Protein AF-A0A965IHP3-F1 (afdb_monomer_lite)

Radius of gyration: 15.25 Å; chains: 1; bounding box: 28×38×44 Å

Sequence (101 aa):
MKLLNCRVGDLAVTVKAELPENIGNVVRIIGSEGERSWYGFDKPTHVWEVVIVEGGPLVYESGNGQKSYTHRGCVPDVFLRRIARPRPETIEELEEDCCVL

Foldseek 3Di:
DDDDPDDQQDKDFDFPDPDPQCPPWDKDFPAWPQFDDDPPDPGTFTKTKIFTPDGAFDWDADPVRDIDGHRIDITGGPDTDGRHDDDPVVVVVVVVVVPDD

Structure (mmCIF, N/CA/C/O backbone):
data_AF-A0A965IHP3-F1
#
_entry.id   AF-A0A965IHP3-F1
#
loop_
_atom_site.group_PDB
_atom_site.id
_atom_site.type_symbol
_atom_site.label_atom_id
_atom_site.label_alt_id
_atom_site.label_comp_id
_atom_site.label_asym_id
_atom_site.label_entity_id
_atom_site.label_seq_id
_atom_site.pdbx_PDB_ins_code
_atom_site.Cartn_x
_atom_site.Cartn_y
_atom_site.Cartn_z
_atom_site.occupancy
_atom_site.B_iso_or_equiv
_atom_site.auth_seq_id
_atom_site.auth_comp_id
_atom_site.auth_asym_id
_atom_site.auth_atom_id
_atom_site.pdbx_PDB_model_num
ATOM 1 N N . MET A 1 1 ? -8.961 13.546 14.634 1.00 33.31 1 MET A N 1
ATOM 2 C CA . MET A 1 1 ? -8.230 12.274 14.450 1.00 33.31 1 MET A CA 1
ATOM 3 C C . MET A 1 1 ? -9.225 11.194 14.058 1.00 33.31 1 MET A C 1
ATOM 5 O O . MET A 1 1 ? -10.194 11.000 14.782 1.00 33.31 1 MET A O 1
ATOM 9 N N . LYS A 1 2 ? -9.052 10.555 12.896 1.00 41.16 2 LYS A N 1
ATOM 10 C CA . LYS A 1 2 ? -9.848 9.380 12.516 1.00 41.16 2 LYS A CA 1
ATOM 11 C C . LYS A 1 2 ? -9.191 8.139 13.115 1.00 41.16 2 LYS A C 1
ATOM 13 O O . LYS A 1 2 ? -7.991 7.949 12.949 1.00 41.16 2 LYS A O 1
ATOM 18 N N . LEU A 1 3 ? -9.973 7.334 13.827 1.00 47.19 3 LEU A N 1
ATOM 19 C CA . LEU A 1 3 ? -9.529 6.051 14.360 1.00 47.19 3 LEU A CA 1
ATOM 20 C C . LEU A 1 3 ? -9.284 5.094 13.190 1.00 47.19 3 LEU A C 1
ATOM 22 O O . LEU A 1 3 ? -10.212 4.778 12.449 1.00 47.19 3 LEU A O 1
ATOM 26 N N . LEU A 1 4 ? -8.040 4.641 13.026 1.00 56.47 4 LEU A N 1
ATOM 27 C CA . LEU A 1 4 ? -7.722 3.510 12.158 1.00 56.47 4 LEU A CA 1
ATOM 28 C C . LEU A 1 4 ? -8.573 2.322 12.636 1.00 56.47 4 LEU A C 1
ATOM 30 O O . LEU A 1 4 ? -8.544 1.991 13.821 1.00 56.47 4 LEU A O 1
ATOM 34 N N . ASN A 1 5 ? -9.351 1.701 11.743 1.00 57.34 5 ASN A N 1
ATOM 35 C CA . ASN A 1 5 ? -10.256 0.576 12.042 1.00 57.34 5 ASN A CA 1
ATOM 36 C C . ASN A 1 5 ? -9.505 -0.738 12.334 1.00 57.34 5 ASN A C 1
ATOM 38 O O . ASN A 1 5 ? -9.918 -1.817 11.916 1.00 57.34 5 ASN A O 1
ATOM 42 N N . CYS A 1 6 ? -8.385 -0.646 13.033 1.00 59.56 6 CYS A N 1
ATOM 43 C CA . CYS A 1 6 ? -7.498 -1.746 13.325 1.00 59.56 6 CYS A CA 1
ATOM 44 C C . CYS A 1 6 ? -7.679 -2.180 14.780 1.00 59.56 6 CYS A C 1
ATOM 46 O O . CYS A 1 6 ? -7.721 -1.354 15.694 1.00 59.56 6 CYS A O 1
ATOM 48 N N . ARG A 1 7 ? -7.767 -3.486 15.016 1.00 6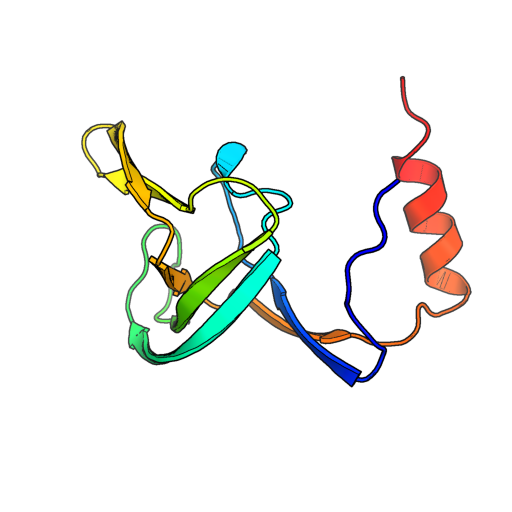2.16 7 ARG A N 1
ATOM 49 C CA . ARG A 1 7 ? -7.847 -4.083 16.349 1.00 62.16 7 ARG A CA 1
ATOM 50 C C . ARG A 1 7 ? -6.515 -4.718 16.720 1.00 62.16 7 ARG A C 1
ATOM 52 O O . ARG A 1 7 ? -5.738 -5.149 15.874 1.00 62.16 7 ARG A O 1
ATOM 59 N N . VAL A 1 8 ? -6.259 -4.808 18.021 1.00 61.16 8 VAL A N 1
ATOM 60 C CA . VAL A 1 8 ? -5.132 -5.591 18.542 1.00 61.16 8 VAL A CA 1
ATOM 61 C C . VAL A 1 8 ? -5.257 -7.027 18.036 1.00 61.16 8 VAL A C 1
ATOM 63 O O . VAL A 1 8 ? -6.277 -7.676 18.265 1.00 61.16 8 VAL A O 1
ATOM 66 N N . GLY A 1 9 ? -4.207 -7.517 17.379 1.00 57.97 9 GLY A N 1
ATOM 67 C CA . GLY A 1 9 ? -4.188 -8.830 16.734 1.00 57.97 9 GLY A CA 1
ATOM 68 C C . GLY A 1 9 ? -4.480 -8.817 15.232 1.00 57.97 9 GLY A C 1
ATOM 69 O O . GLY A 1 9 ? -4.173 -9.820 14.584 1.00 57.97 9 GLY A O 1
ATOM 70 N N . ASP A 1 10 ? -4.974 -7.707 14.672 1.00 61.56 10 ASP A N 1
ATOM 71 C CA . ASP A 1 10 ? -5.063 -7.536 13.222 1.00 61.56 10 ASP A CA 1
ATOM 72 C C . ASP A 1 10 ? -3.656 -7.459 12.612 1.00 61.56 10 ASP A C 1
ATOM 74 O O . ASP A 1 10 ? -2.673 -7.061 13.256 1.00 61.56 10 ASP A O 1
ATOM 78 N N . LEU A 1 11 ? -3.554 -7.894 11.359 1.00 61.12 11 LEU A N 1
ATOM 79 C CA . LEU A 1 11 ? -2.306 -7.916 10.615 1.00 61.12 11 LEU A CA 1
ATOM 80 C C . LEU A 1 11 ? -2.149 -6.587 9.871 1.00 61.12 11 LEU A C 1
ATOM 82 O O . LEU A 1 11 ? -2.946 -6.283 8.986 1.00 61.12 11 LEU A O 1
ATOM 86 N N . ALA A 1 12 ? -1.131 -5.805 10.229 1.00 63.75 12 ALA A N 1
ATOM 87 C CA . ALA A 1 12 ? -0.772 -4.596 9.502 1.00 63.75 12 ALA A CA 1
ATOM 88 C C . ALA A 1 12 ? 0.455 -4.867 8.633 1.00 63.75 12 ALA A C 1
ATOM 90 O O . ALA A 1 12 ? 1.450 -5.430 9.097 1.00 63.75 12 ALA A O 1
ATOM 91 N N . VAL A 1 13 ? 0.386 -4.433 7.378 1.00 60.44 13 VAL A N 1
ATOM 92 C CA . VAL A 1 13 ? 1.560 -4.336 6.510 1.00 60.44 13 VAL A CA 1
ATOM 93 C C . VAL A 1 13 ? 2.045 -2.900 6.596 1.00 60.44 13 VAL A C 1
ATOM 95 O O . VAL A 1 13 ? 1.309 -1.973 6.258 1.00 60.44 13 VAL A O 1
ATOM 98 N N . THR A 1 14 ? 3.275 -2.700 7.055 1.00 62.72 14 THR A N 1
ATOM 99 C CA . THR A 1 14 ? 3.953 -1.421 6.855 1.00 62.72 14 THR A CA 1
ATOM 100 C C . THR A 1 14 ? 4.591 -1.453 5.478 1.00 62.72 14 THR A C 1
ATOM 102 O O . THR A 1 14 ? 5.447 -2.295 5.216 1.00 62.72 14 THR A O 1
ATOM 105 N N . VAL A 1 15 ? 4.174 -0.543 4.603 1.00 62.03 15 VAL A N 1
ATOM 106 C CA . VAL A 1 15 ? 4.799 -0.344 3.294 1.00 62.03 15 VAL A CA 1
ATOM 107 C C . VAL A 1 15 ? 5.731 0.856 3.415 1.00 62.03 15 VAL A C 1
ATOM 109 O O . VAL A 1 15 ? 5.308 1.920 3.866 1.00 62.03 15 VAL A O 1
ATOM 112 N N . LYS A 1 16 ? 7.001 0.705 3.029 1.00 59.97 16 LYS A N 1
ATOM 113 C CA . LYS A 1 16 ? 7.920 1.840 2.889 1.00 59.97 16 LYS A CA 1
ATOM 114 C C . LYS A 1 16 ? 7.459 2.638 1.674 1.00 59.97 16 LYS A C 1
ATOM 116 O O . LYS A 1 16 ? 7.762 2.288 0.538 1.00 59.97 16 LYS A O 1
ATOM 121 N N . ALA A 1 17 ? 6.659 3.664 1.926 1.00 62.34 17 ALA A N 1
ATOM 122 C CA . ALA A 1 17 ? 6.207 4.599 0.916 1.00 62.34 17 ALA A CA 1
ATOM 123 C C . ALA A 1 17 ? 7.156 5.798 0.897 1.00 62.34 17 ALA A C 1
ATOM 125 O O . ALA A 1 17 ? 7.163 6.603 1.821 1.00 62.34 17 ALA A O 1
ATOM 126 N N . GLU A 1 18 ? 7.962 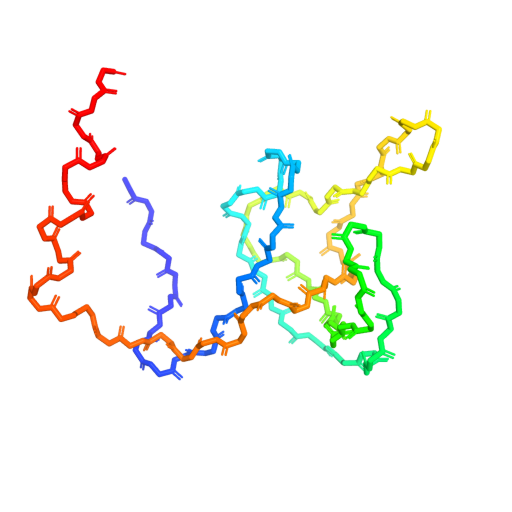5.910 -0.155 1.00 68.94 18 GLU A N 1
ATOM 127 C CA . GLU A 1 18 ? 8.763 7.119 -0.404 1.00 68.94 18 GLU A CA 1
ATOM 128 C C . GLU A 1 18 ? 7.903 8.237 -1.017 1.00 68.94 18 GLU A C 1
ATOM 130 O O . GLU A 1 18 ? 8.241 9.412 -0.919 1.00 68.94 18 GLU A O 1
ATOM 135 N N . LEU A 1 19 ? 6.754 7.868 -1.597 1.00 78.25 19 LEU A N 1
ATOM 136 C CA . LEU A 1 19 ? 5.764 8.790 -2.145 1.00 78.25 19 LEU A CA 1
ATOM 137 C C . LEU A 1 19 ? 4.763 9.214 -1.057 1.00 78.25 19 LEU A C 1
ATOM 139 O O . LEU A 1 19 ? 4.016 8.354 -0.568 1.00 78.25 19 LEU A O 1
ATOM 143 N N . PRO A 1 20 ? 4.699 10.513 -0.700 1.00 80.06 20 PRO A N 1
ATOM 144 C CA . PRO A 1 20 ? 3.794 11.025 0.328 1.00 80.06 20 PRO A CA 1
ATOM 145 C C . PRO A 1 20 ? 2.321 10.690 0.082 1.00 80.06 20 PRO A C 1
ATOM 147 O O . PRO A 1 20 ? 1.562 10.513 1.028 1.00 80.06 20 PRO A O 1
ATOM 150 N N . GLU A 1 21 ? 1.910 10.554 -1.180 1.00 82.69 21 GLU A N 1
ATOM 151 C CA . GLU A 1 21 ? 0.530 10.253 -1.571 1.00 82.69 21 GLU A CA 1
ATOM 152 C C . GLU A 1 21 ? 0.038 8.876 -1.103 1.00 82.69 21 GLU A C 1
ATOM 154 O O . GLU A 1 21 ? -1.166 8.645 -1.021 1.00 82.69 21 GLU A O 1
ATOM 159 N N . ASN A 1 22 ? 0.958 7.960 -0.791 1.00 82.44 22 ASN A N 1
ATOM 160 C CA . ASN A 1 22 ? 0.626 6.638 -0.268 1.00 82.44 22 ASN A CA 1
ATOM 161 C C . ASN A 1 22 ? 0.515 6.611 1.266 1.00 82.44 22 ASN A C 1
ATOM 163 O O . ASN A 1 22 ? 0.068 5.609 1.829 1.00 82.44 22 ASN A O 1
ATOM 167 N N . ILE A 1 23 ? 0.930 7.682 1.953 1.00 81.94 23 ILE A N 1
ATOM 168 C CA . ILE A 1 23 ? 0.918 7.756 3.415 1.00 81.94 23 ILE A CA 1
ATOM 169 C C . ILE A 1 23 ? -0.525 7.905 3.908 1.00 81.94 23 ILE A C 1
ATOM 171 O O . ILE A 1 23 ? -1.298 8.713 3.405 1.00 81.94 23 ILE A O 1
ATOM 175 N N . GLY A 1 24 ? -0.887 7.119 4.925 1.00 76.69 24 GLY A N 1
ATOM 176 C CA . GLY A 1 24 ? -2.217 7.159 5.540 1.00 76.69 24 GLY A CA 1
ATOM 177 C C . GLY A 1 24 ? -3.283 6.326 4.821 1.00 76.69 24 GLY A C 1
ATOM 178 O O . GLY A 1 24 ? -4.411 6.250 5.307 1.00 76.69 24 GLY A O 1
ATOM 179 N N . ASN A 1 25 ? -2.940 5.660 3.715 1.00 81.12 25 ASN A N 1
ATOM 180 C CA . ASN A 1 25 ? -3.845 4.727 3.052 1.00 81.12 25 ASN A CA 1
ATOM 181 C C . ASN A 1 25 ? -4.051 3.466 3.901 1.00 81.12 25 ASN A C 1
ATOM 183 O O . ASN A 1 25 ? -3.097 2.805 4.314 1.00 81.12 25 ASN A O 1
ATOM 187 N N . VAL A 1 26 ? -5.313 3.097 4.107 1.00 81.00 26 VAL A N 1
ATOM 188 C CA . VAL A 1 26 ? -5.704 1.818 4.703 1.00 81.00 26 VAL A CA 1
ATOM 189 C C . VAL A 1 26 ? -6.045 0.863 3.575 1.00 81.00 26 VAL A C 1
ATOM 191 O O . VAL A 1 26 ? -6.894 1.151 2.727 1.00 81.00 26 VAL A O 1
ATOM 194 N N . VAL A 1 27 ? -5.399 -0.298 3.575 1.00 82.94 27 VAL A N 1
ATOM 195 C CA . VAL A 1 27 ? -5.542 -1.293 2.513 1.00 82.94 27 VAL A CA 1
ATOM 196 C C . VAL A 1 27 ? -6.010 -2.632 3.061 1.00 82.94 27 VAL A C 1
ATOM 198 O O . VAL A 1 27 ? -5.743 -2.985 4.208 1.00 82.94 27 VAL A O 1
ATOM 201 N N . ARG A 1 28 ? -6.690 -3.404 2.215 1.00 84.62 28 ARG A N 1
ATOM 202 C CA . ARG A 1 28 ? -7.024 -4.805 2.470 1.00 84.62 28 ARG A CA 1
ATOM 203 C C . ARG A 1 28 ? -6.199 -5.689 1.551 1.00 84.62 28 ARG A C 1
ATOM 205 O O . ARG A 1 28 ? -6.231 -5.497 0.338 1.00 84.62 28 ARG A O 1
ATOM 212 N N . ILE A 1 29 ? -5.524 -6.679 2.129 1.00 86.50 29 ILE A N 1
ATOM 213 C CA . ILE A 1 29 ? -4.841 -7.733 1.376 1.00 86.50 29 ILE A CA 1
ATOM 214 C C . ILE A 1 29 ? -5.896 -8.618 0.712 1.00 86.50 29 ILE A C 1
ATOM 216 O O . ILE A 1 29 ? -6.807 -9.115 1.377 1.00 86.50 29 ILE A O 1
ATOM 220 N N . ILE A 1 30 ? -5.775 -8.791 -0.599 1.00 90.62 30 ILE A N 1
ATOM 221 C CA . ILE A 1 30 ? -6.666 -9.621 -1.420 1.00 90.62 30 ILE A CA 1
ATOM 222 C C . ILE A 1 30 ? -5.928 -10.771 -2.112 1.00 90.62 30 ILE A C 1
ATOM 224 O O . ILE A 1 30 ? -6.580 -11.679 -2.619 1.00 90.62 30 ILE A O 1
ATOM 228 N N . GLY A 1 31 ? -4.593 -10.765 -2.098 1.00 90.00 31 GLY A N 1
ATOM 229 C CA . GLY A 1 31 ? -3.775 -11.811 -2.701 1.00 90.00 31 GLY A CA 1
ATOM 230 C C . GLY A 1 31 ? -2.299 -11.707 -2.321 1.00 90.00 31 GLY A C 1
ATOM 231 O O . GLY A 1 31 ? -1.874 -10.757 -1.662 1.00 90.00 31 GLY A O 1
ATOM 232 N N . SER A 1 32 ? -1.523 -12.700 -2.749 1.00 91.12 32 SER A N 1
ATOM 233 C CA . SER A 1 32 ? -0.072 -12.779 -2.574 1.00 91.12 32 SER A CA 1
ATOM 234 C C . SER A 1 32 ? 0.569 -13.114 -3.917 1.00 91.12 32 SER A C 1
ATOM 236 O O . SER A 1 32 ? 0.165 -14.071 -4.574 1.00 91.12 32 SER A O 1
ATOM 238 N N . GLU A 1 33 ? 1.574 -12.332 -4.303 1.00 91.25 33 GLU A N 1
ATOM 239 C CA . GLU A 1 33 ? 2.369 -12.540 -5.517 1.00 91.25 33 GLU A CA 1
ATOM 240 C C . GLU A 1 33 ? 3.692 -13.279 -5.228 1.00 91.25 33 GLU A C 1
ATOM 242 O O . GLU A 1 33 ? 4.465 -13.544 -6.152 1.00 91.25 33 GLU A O 1
ATOM 247 N N . GLY A 1 34 ? 3.952 -13.617 -3.957 1.00 89.12 34 GLY A N 1
ATOM 248 C CA . GLY A 1 34 ? 5.185 -14.258 -3.503 1.00 89.12 34 GLY A CA 1
ATOM 249 C C . GLY A 1 34 ? 6.381 -13.305 -3.434 1.00 89.12 34 GLY A C 1
ATOM 250 O O . GLY A 1 34 ? 6.229 -12.085 -3.409 1.00 89.12 34 GLY A O 1
ATOM 251 N N . GLU A 1 35 ? 7.589 -13.866 -3.375 1.00 90.75 35 GLU A N 1
ATOM 252 C CA . GLU A 1 35 ? 8.823 -13.077 -3.403 1.00 90.75 35 GLU A CA 1
ATOM 253 C C . GLU A 1 35 ? 9.085 -12.521 -4.805 1.00 90.75 35 GLU A C 1
ATOM 255 O O . GLU A 1 35 ? 9.158 -13.266 -5.786 1.00 90.75 35 GLU A O 1
ATOM 260 N N . ARG A 1 36 ? 9.253 -11.200 -4.903 1.00 89.56 36 ARG A N 1
ATOM 261 C CA . ARG A 1 36 ? 9.580 -10.507 -6.152 1.00 89.56 36 ARG A CA 1
ATOM 262 C C . ARG A 1 36 ? 10.635 -9.437 -5.930 1.00 89.56 36 ARG A C 1
ATOM 264 O O . ARG A 1 36 ? 10.741 -8.848 -4.856 1.00 89.56 36 ARG A O 1
ATOM 271 N N . SER A 1 37 ? 11.398 -9.152 -6.979 1.00 87.75 37 SER A N 1
ATOM 272 C CA . SER A 1 37 ? 12.214 -7.942 -7.037 1.00 87.75 37 SER A CA 1
ATOM 273 C C . SER A 1 37 ? 11.302 -6.715 -7.040 1.00 87.75 37 SER A C 1
ATOM 275 O O . SER A 1 37 ? 10.380 -6.643 -7.857 1.00 87.75 37 SER A O 1
ATOM 277 N N . TRP A 1 38 ? 11.577 -5.749 -6.167 1.00 85.56 38 TRP A N 1
ATOM 278 C CA . TRP A 1 38 ? 10.828 -4.500 -6.081 1.00 85.56 38 TRP A CA 1
ATOM 279 C C . TRP A 1 38 ? 11.777 -3.305 -6.136 1.00 85.56 38 TRP A C 1
ATOM 281 O O . TRP A 1 38 ? 12.881 -3.353 -5.597 1.00 85.56 38 TRP A O 1
ATOM 291 N N . TYR A 1 39 ? 11.355 -2.228 -6.796 1.00 80.62 39 TYR A N 1
ATOM 292 C CA . TYR A 1 39 ? 12.171 -1.023 -6.912 1.00 80.62 39 TYR A CA 1
ATOM 293 C C . TYR A 1 39 ? 12.434 -0.400 -5.531 1.00 80.62 39 TYR A C 1
ATOM 295 O O . TYR A 1 39 ? 11.506 -0.229 -4.743 1.00 80.62 39 TYR A O 1
ATOM 303 N N . GLY A 1 40 ? 13.693 -0.073 -5.234 1.00 78.62 40 GLY A N 1
ATOM 304 C CA . GLY A 1 40 ? 14.105 0.457 -3.927 1.00 78.62 40 GLY A CA 1
ATOM 305 C C . GLY A 1 40 ? 14.383 -0.604 -2.851 1.00 78.62 40 GLY A C 1
ATOM 306 O O . GLY A 1 40 ? 14.627 -0.242 -1.701 1.00 78.62 40 GLY A O 1
ATOM 307 N N . PHE A 1 41 ? 14.365 -1.897 -3.203 1.00 80.31 41 PHE A N 1
ATOM 308 C CA . PHE A 1 41 ? 14.736 -3.001 -2.313 1.00 80.31 41 PHE A CA 1
ATOM 309 C C . PHE A 1 41 ? 15.927 -3.773 -2.884 1.00 80.31 41 PHE A C 1
ATOM 311 O O . PHE A 1 41 ? 15.895 -4.225 -4.027 1.00 80.31 41 PHE A O 1
ATOM 318 N N . ASP A 1 42 ? 16.956 -3.982 -2.061 1.00 84.81 42 ASP A N 1
ATOM 319 C CA . ASP A 1 42 ? 18.182 -4.686 -2.470 1.00 84.81 42 ASP A CA 1
ATOM 320 C C . ASP A 1 42 ? 17.998 -6.207 -2.610 1.00 84.81 42 ASP A C 1
ATOM 322 O O . ASP A 1 42 ? 18.835 -6.899 -3.192 1.00 84.81 42 ASP A O 1
ATOM 326 N N . LYS A 1 43 ? 16.921 -6.756 -2.039 1.00 87.31 43 LYS A N 1
ATOM 327 C CA . LYS A 1 43 ? 16.611 -8.190 -2.032 1.00 87.31 43 LYS A CA 1
ATOM 328 C C . LYS A 1 43 ? 15.166 -8.419 -2.474 1.00 87.31 43 LYS A C 1
ATOM 330 O O . LYS A 1 43 ? 14.335 -7.533 -2.260 1.00 87.31 43 LYS A O 1
ATOM 335 N N . PRO A 1 44 ? 14.847 -9.597 -3.045 1.00 87.38 44 PRO A N 1
ATOM 336 C CA . PRO A 1 44 ? 13.463 -9.998 -3.249 1.00 87.38 44 PRO A CA 1
ATOM 337 C C . PRO A 1 44 ? 12.681 -9.850 -1.946 1.00 87.38 44 PRO A C 1
ATOM 339 O O . PRO A 1 44 ? 13.141 -10.286 -0.890 1.00 87.38 44 PRO A O 1
ATOM 342 N N . THR A 1 45 ? 11.523 -9.206 -2.027 1.00 87.19 45 THR A N 1
ATOM 343 C CA . THR A 1 45 ? 10.614 -9.053 -0.895 1.00 87.19 45 THR A CA 1
ATOM 344 C C . THR A 1 45 ? 9.277 -9.672 -1.239 1.00 87.19 45 THR A C 1
ATOM 346 O O . THR A 1 45 ? 8.912 -9.793 -2.412 1.00 87.19 45 THR A O 1
ATOM 349 N N . HIS A 1 46 ? 8.545 -10.096 -0.220 1.00 86.69 46 HIS A N 1
ATOM 350 C CA . HIS A 1 46 ? 7.209 -10.618 -0.428 1.00 86.69 46 HIS A CA 1
ATOM 351 C C . HIS A 1 46 ? 6.294 -9.497 -0.929 1.00 86.69 46 HIS A C 1
ATOM 353 O O . HIS A 1 46 ? 6.301 -8.404 -0.373 1.00 86.69 46 HIS A O 1
ATOM 359 N N . VAL A 1 47 ? 5.508 -9.743 -1.973 1.00 89.75 47 VAL A N 1
ATOM 360 C CA . VAL A 1 47 ? 4.610 -8.744 -2.557 1.00 89.75 47 VAL A CA 1
ATOM 361 C C . VAL A 1 47 ? 3.162 -9.151 -2.328 1.00 89.75 47 VAL A C 1
ATOM 363 O O . VAL A 1 47 ? 2.733 -10.248 -2.689 1.00 89.75 47 VAL A O 1
ATOM 366 N N . TRP A 1 48 ? 2.402 -8.233 -1.741 1.00 89.44 48 TRP A N 1
ATOM 367 C CA . TRP A 1 48 ? 0.977 -8.389 -1.482 1.00 89.44 48 TRP A CA 1
ATOM 368 C C . TRP A 1 48 ? 0.168 -7.711 -2.576 1.00 89.44 48 TRP A C 1
ATOM 370 O O . TRP A 1 48 ? 0.486 -6.595 -2.986 1.00 89.44 48 TRP A O 1
ATOM 380 N N . GLU A 1 49 ? -0.917 -8.347 -3.004 1.00 91.81 49 GLU A N 1
ATOM 381 C CA . GLU A 1 49 ? -1.945 -7.662 -3.774 1.00 91.81 49 GLU A CA 1
ATOM 382 C C . GLU A 1 49 ? -2.959 -7.047 -2.808 1.00 91.81 49 GLU A C 1
ATOM 384 O O . GLU A 1 49 ? -3.514 -7.736 -1.943 1.00 91.81 49 GLU A O 1
ATOM 389 N N . VAL A 1 50 ? -3.206 -5.746 -2.950 1.00 90.19 50 VAL A N 1
ATOM 390 C CA . VAL A 1 50 ? -4.067 -4.986 -2.046 1.00 90.19 50 VAL A CA 1
ATOM 391 C C . VAL A 1 50 ? -5.096 -4.147 -2.794 1.00 90.19 50 VAL A C 1
ATOM 393 O O . VAL A 1 50 ? -4.934 -3.797 -3.964 1.00 90.19 50 VAL A O 1
ATOM 396 N N . VAL A 1 51 ? -6.160 -3.792 -2.079 1.00 92.12 51 VAL A N 1
ATOM 397 C CA . VAL A 1 51 ? -7.152 -2.797 -2.495 1.00 92.12 51 VAL A CA 1
ATOM 398 C C . VAL A 1 51 ? -7.281 -1.716 -1.424 1.00 92.12 51 VAL A C 1
ATOM 400 O O . VAL A 1 51 ? -7.281 -2.029 -0.230 1.00 92.12 51 VAL A O 1
ATOM 403 N N . ILE A 1 52 ? -7.395 -0.455 -1.841 1.00 88.31 52 ILE A N 1
ATOM 404 C CA . ILE A 1 52 ? -7.661 0.672 -0.942 1.00 88.31 52 ILE A CA 1
ATOM 405 C C . ILE A 1 52 ?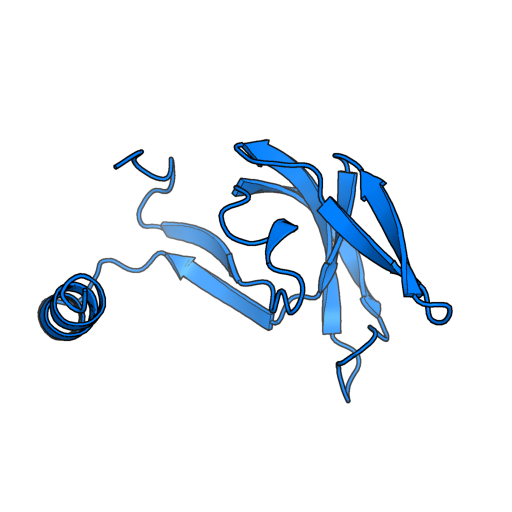 -9.038 0.490 -0.297 1.00 88.31 52 ILE A C 1
ATOM 407 O O . ILE A 1 52 ? -10.037 0.267 -0.982 1.00 88.31 52 ILE A O 1
ATOM 411 N N . VAL A 1 53 ? -9.081 0.602 1.027 1.00 87.31 53 VAL A N 1
ATOM 412 C CA . VAL A 1 53 ? -10.312 0.626 1.827 1.00 87.31 53 VAL A CA 1
ATOM 413 C C . VAL A 1 53 ? -10.621 2.053 2.272 1.00 87.31 53 VAL A C 1
ATOM 415 O O . VAL A 1 53 ? -11.777 2.464 2.257 1.00 87.31 53 VAL A O 1
ATOM 418 N N . GLU A 1 54 ? -9.590 2.816 2.634 1.00 83.38 54 GLU A N 1
ATOM 419 C CA . GLU A 1 54 ? -9.701 4.217 3.031 1.00 83.38 54 GLU A CA 1
ATOM 420 C C . GLU A 1 54 ? -8.435 4.982 2.618 1.00 83.38 54 GLU A C 1
ATOM 422 O O . GLU A 1 54 ? -7.339 4.426 2.660 1.00 83.38 54 GLU A O 1
ATOM 427 N N . GLY A 1 55 ? -8.585 6.249 2.224 1.00 84.25 55 GLY A N 1
ATOM 428 C CA . GLY A 1 55 ? -7.482 7.102 1.771 1.00 84.25 55 GLY A CA 1
ATOM 429 C C . GLY A 1 55 ? -7.539 7.426 0.276 1.00 84.25 55 GLY A C 1
ATOM 430 O O . GLY A 1 55 ? -8.605 7.389 -0.344 1.00 84.25 55 GLY A O 1
ATOM 431 N N . GLY A 1 56 ? -6.387 7.796 -0.279 1.00 86.75 56 GLY A N 1
ATOM 432 C CA . GLY A 1 56 ? -6.188 8.096 -1.694 1.00 86.75 56 GLY A CA 1
ATOM 433 C C . GLY A 1 56 ? -5.855 6.855 -2.536 1.00 86.75 56 GLY A C 1
ATOM 434 O O . GLY A 1 56 ? -5.713 5.751 -2.008 1.00 86.75 56 GLY A O 1
ATOM 435 N N . PRO A 1 57 ? -5.747 7.005 -3.868 1.00 89.56 57 PRO A N 1
ATOM 436 C CA . PRO A 1 57 ? -5.254 5.935 -4.732 1.00 89.56 57 PRO A CA 1
ATOM 437 C C . PRO A 1 57 ? -3.805 5.562 -4.383 1.00 89.56 57 PRO A C 1
ATOM 439 O O . PRO A 1 57 ? -3.025 6.408 -3.948 1.00 89.56 57 PRO A O 1
ATOM 442 N N . LEU A 1 58 ? -3.432 4.308 -4.641 1.00 89.31 58 LEU A N 1
ATOM 443 C CA . LEU A 1 58 ? -2.035 3.888 -4.685 1.00 89.31 58 LEU A CA 1
ATOM 444 C C . LEU A 1 58 ? -1.338 4.618 -5.825 1.00 89.31 58 LEU A C 1
ATOM 446 O O . LEU A 1 58 ? -1.833 4.624 -6.956 1.00 89.31 58 LEU A O 1
ATOM 450 N N . VAL A 1 59 ? -0.182 5.189 -5.520 1.00 90.56 59 VAL A N 1
ATOM 451 C CA . VAL A 1 59 ? 0.661 5.901 -6.470 1.00 90.56 59 VAL A CA 1
ATOM 452 C C . VAL A 1 59 ? 1.924 5.097 -6.721 1.00 90.56 59 VAL A C 1
ATOM 454 O O . VAL A 1 59 ? 2.632 4.731 -5.782 1.00 90.56 59 VAL A O 1
ATOM 457 N N . TYR A 1 60 ? 2.217 4.853 -7.993 1.00 88.62 60 TYR A N 1
ATOM 458 C CA . TYR A 1 60 ? 3.470 4.251 -8.438 1.00 88.62 60 TYR A CA 1
ATOM 459 C C . TYR A 1 60 ? 4.197 5.216 -9.353 1.00 88.62 60 TYR A C 1
ATOM 461 O O . TYR A 1 60 ? 3.585 5.781 -10.260 1.00 88.62 60 TYR A O 1
ATOM 469 N N . GLU A 1 61 ? 5.498 5.359 -9.152 1.00 86.31 61 GLU A N 1
ATOM 470 C CA . GLU A 1 61 ? 6.365 6.116 -10.042 1.00 86.31 61 GLU A CA 1
ATOM 471 C C . GLU A 1 61 ? 7.133 5.155 -10.953 1.00 86.31 61 GLU A C 1
ATOM 473 O O . GLU A 1 61 ? 7.740 4.184 -10.502 1.00 86.31 61 GLU A O 1
ATOM 478 N N . SER A 1 62 ? 7.057 5.403 -12.257 1.00 81.38 62 SER A N 1
ATOM 479 C CA . SER A 1 62 ? 7.841 4.687 -13.263 1.00 81.38 62 SER A CA 1
ATOM 480 C C . SER A 1 62 ? 9.239 5.298 -13.382 1.00 81.38 62 SER A C 1
ATOM 482 O O . SER A 1 62 ? 9.441 6.460 -13.047 1.00 81.38 62 SER A O 1
ATOM 484 N N . GLY A 1 63 ? 10.208 4.561 -13.937 1.00 76.69 63 GLY A N 1
ATOM 485 C CA . GLY A 1 63 ? 11.600 5.031 -14.068 1.00 76.69 63 GLY A CA 1
ATOM 486 C C . GLY A 1 63 ? 11.804 6.307 -14.907 1.00 76.69 63 GLY A C 1
ATOM 487 O O . GLY A 1 63 ? 12.895 6.864 -14.914 1.00 76.69 63 GLY A O 1
ATOM 488 N N . ASN A 1 64 ? 10.770 6.785 -15.605 1.00 84.00 64 ASN A N 1
ATOM 489 C CA . ASN A 1 64 ? 10.738 8.068 -16.315 1.00 84.00 64 ASN A CA 1
ATOM 490 C C . ASN A 1 64 ? 10.134 9.223 -15.479 1.00 84.00 64 ASN A C 1
ATOM 492 O O . ASN A 1 64 ? 9.897 10.296 -16.029 1.00 84.00 64 ASN A O 1
ATOM 496 N N . GLY A 1 65 ? 9.832 9.005 -14.193 1.00 83.12 65 GLY A N 1
ATOM 497 C CA . GLY A 1 65 ? 9.169 9.969 -13.303 1.00 83.12 65 GLY A CA 1
ATOM 498 C C . GLY A 1 65 ? 7.650 10.072 -13.494 1.00 83.12 65 GLY A C 1
ATOM 499 O O . GLY A 1 65 ? 6.997 10.916 -12.882 1.00 83.12 65 GLY A O 1
ATOM 500 N N . GLN A 1 66 ? 7.051 9.241 -14.354 1.00 88.56 66 GLN A N 1
ATOM 501 C CA . GLN A 1 66 ? 5.608 9.256 -14.565 1.00 88.56 66 GLN A CA 1
ATOM 502 C C . GLN A 1 66 ? 4.891 8.550 -13.414 1.00 88.56 66 GLN A C 1
ATOM 504 O O . GLN A 1 66 ? 5.151 7.379 -13.126 1.00 88.56 66 GLN A O 1
ATOM 509 N N . LYS A 1 67 ? 3.935 9.253 -12.803 1.00 90.00 67 LYS A N 1
ATOM 510 C CA . LYS A 1 67 ? 3.070 8.705 -11.757 1.00 90.00 67 LYS A CA 1
ATOM 511 C C . LYS A 1 67 ? 1.843 8.022 -12.355 1.00 90.00 67 LYS A C 1
ATOM 513 O O . LYS A 1 67 ? 1.206 8.540 -13.272 1.00 90.00 67 LYS A O 1
ATOM 518 N N . SER A 1 68 ? 1.502 6.865 -11.805 1.00 90.81 68 SER A N 1
ATOM 519 C CA . SER A 1 68 ? 0.266 6.136 -12.084 1.00 90.81 68 SER A CA 1
ATOM 520 C C . SER A 1 68 ? -0.530 5.956 -10.798 1.00 90.81 68 SER A C 1
ATOM 522 O O . SER A 1 68 ? 0.052 5.819 -9.724 1.00 90.81 68 SER A O 1
ATOM 524 N N . TYR A 1 69 ? -1.856 5.985 -10.920 1.00 93.56 69 TYR A N 1
ATOM 525 C CA . TYR A 1 69 ? -2.787 6.027 -9.797 1.00 93.56 69 TYR A CA 1
ATOM 526 C C . TYR A 1 69 ? -3.795 4.888 -9.932 1.00 93.56 69 TYR A C 1
ATOM 528 O O . TYR A 1 69 ? -4.421 4.739 -10.982 1.00 93.56 69 TYR A O 1
ATOM 536 N N . THR A 1 70 ? -3.972 4.084 -8.887 1.00 93.94 70 THR A N 1
ATOM 537 C CA . THR A 1 70 ? -4.920 2.961 -8.902 1.00 93.94 70 THR A CA 1
ATOM 538 C C . THR A 1 70 ? -5.440 2.635 -7.506 1.00 93.94 70 THR A C 1
ATOM 540 O O . THR A 1 70 ? -4.745 2.803 -6.514 1.00 93.94 70 THR A O 1
ATOM 543 N N . HIS A 1 71 ? -6.667 2.128 -7.402 1.00 92.44 71 HIS A N 1
ATOM 544 C CA . HIS A 1 71 ? -7.224 1.661 -6.125 1.00 92.44 71 HIS A CA 1
ATOM 545 C C . HIS A 1 71 ? -6.874 0.206 -5.798 1.00 92.44 71 HIS A C 1
ATOM 547 O O . HIS A 1 71 ? -7.145 -0.252 -4.689 1.00 92.44 71 HIS A O 1
ATOM 553 N N . ARG A 1 72 ? -6.278 -0.523 -6.745 1.00 94.56 72 ARG A N 1
ATOM 554 C CA . ARG A 1 72 ? -5.814 -1.903 -6.581 1.00 94.56 72 ARG A CA 1
ATOM 555 C C . ARG A 1 72 ? -4.414 -2.033 -7.153 1.00 94.56 72 ARG A C 1
ATOM 557 O O . ARG A 1 72 ? -4.164 -1.562 -8.263 1.00 94.56 72 ARG A O 1
ATOM 564 N N . GLY A 1 73 ? -3.534 -2.713 -6.437 1.00 92.81 73 GLY A N 1
ATOM 565 C CA . GLY A 1 73 ? -2.189 -2.948 -6.928 1.00 92.81 73 GLY A CA 1
ATOM 566 C C . GLY A 1 73 ? -1.332 -3.746 -5.966 1.00 92.81 73 GLY A C 1
ATOM 567 O O . GLY A 1 73 ? -1.784 -4.201 -4.917 1.00 92.81 73 GLY A O 1
ATOM 568 N N . CYS A 1 74 ? -0.084 -3.934 -6.369 1.00 91.44 74 CYS A N 1
ATOM 569 C CA . CYS A 1 74 ? 0.911 -4.654 -5.594 1.00 91.44 74 CYS A CA 1
ATOM 570 C C . CYS A 1 74 ? 1.624 -3.715 -4.616 1.00 91.44 74 CYS A C 1
ATOM 572 O O . CYS A 1 74 ? 1.901 -2.565 -4.960 1.00 91.44 74 CYS A O 1
ATOM 574 N N . VAL A 1 75 ? 1.958 -4.201 -3.424 1.00 88.56 75 VAL A N 1
ATOM 575 C CA . VAL A 1 75 ? 2.790 -3.481 -2.452 1.00 88.56 75 VAL A CA 1
ATOM 576 C C . VAL A 1 75 ? 3.854 -4.416 -1.873 1.00 88.56 75 VAL A C 1
ATOM 578 O O . VAL A 1 75 ? 3.540 -5.569 -1.561 1.00 88.56 75 VAL A O 1
ATOM 581 N N . PRO A 1 76 ? 5.109 -3.954 -1.735 1.00 87.38 76 PRO A N 1
ATOM 582 C CA . PRO A 1 76 ? 6.156 -4.744 -1.115 1.00 87.38 76 PRO A CA 1
ATOM 583 C C . PRO A 1 76 ? 5.908 -4.821 0.389 1.00 87.38 76 PRO A C 1
ATOM 585 O O . PRO A 1 76 ? 5.576 -3.822 1.034 1.00 87.38 76 PRO A O 1
ATOM 588 N N . ASP A 1 77 ? 6.104 -6.003 0.953 1.00 82.56 77 ASP A N 1
ATOM 589 C CA . ASP A 1 77 ? 6.212 -6.163 2.388 1.00 82.56 77 ASP A CA 1
ATOM 590 C C . ASP A 1 77 ? 7.514 -5.517 2.862 1.00 82.56 77 ASP A C 1
ATOM 592 O O . ASP A 1 77 ? 8.581 -5.705 2.269 1.00 82.56 77 ASP A O 1
ATOM 596 N N . VAL A 1 78 ? 7.422 -4.731 3.927 1.00 68.44 78 VAL A N 1
ATOM 597 C CA . VAL A 1 78 ? 8.597 -4.172 4.608 1.00 68.44 78 VAL A CA 1
ATOM 598 C C . VAL A 1 78 ? 8.635 -4.699 6.020 1.00 68.44 78 VAL A C 1
ATOM 600 O O . VAL A 1 78 ? 9.658 -5.216 6.456 1.00 68.44 78 VAL A O 1
ATOM 603 N N . PHE A 1 79 ? 7.496 -4.638 6.708 1.00 62.59 79 PHE A N 1
ATOM 604 C CA . PHE A 1 79 ? 7.287 -5.399 7.923 1.00 62.59 79 PHE A CA 1
ATOM 605 C C . PHE A 1 79 ? 5.824 -5.810 8.050 1.00 62.59 79 PHE A C 1
ATOM 607 O O . PHE A 1 79 ? 4.955 -4.981 8.336 1.00 62.59 79 PHE A O 1
ATOM 614 N N . LEU A 1 80 ? 5.575 -7.111 7.958 1.00 57.78 80 LEU A N 1
ATOM 615 C CA . LEU A 1 80 ? 4.361 -7.718 8.466 1.00 57.78 80 LEU A CA 1
ATOM 616 C C . LEU A 1 80 ? 4.459 -7.823 9.984 1.00 57.78 80 LEU A C 1
ATOM 618 O O . LEU A 1 80 ? 5.168 -8.672 10.529 1.00 57.78 80 LEU A O 1
ATOM 622 N N . ARG A 1 81 ? 3.752 -6.941 10.690 1.00 57.44 81 ARG A N 1
ATOM 623 C CA . ARG A 1 81 ? 3.688 -6.978 12.152 1.00 57.44 81 ARG A CA 1
ATOM 624 C C . ARG A 1 81 ? 2.240 -7.127 12.572 1.00 57.44 81 ARG A C 1
ATOM 626 O O . ARG A 1 81 ? 1.346 -6.442 12.078 1.00 57.44 81 ARG A O 1
ATOM 633 N N . ARG A 1 82 ? 2.001 -8.013 13.536 1.00 55.72 82 ARG A N 1
ATOM 634 C CA . ARG A 1 82 ? 0.744 -7.963 14.282 1.00 55.72 82 ARG A CA 1
ATOM 635 C C . ARG A 1 82 ? 0.663 -6.621 14.990 1.00 55.72 82 ARG A C 1
ATOM 637 O O . ARG A 1 82 ? 1.645 -6.191 15.598 1.00 55.72 82 ARG A O 1
ATOM 644 N N . ILE A 1 83 ? -0.513 -6.007 14.964 1.00 62.09 83 ILE A N 1
ATOM 645 C CA . ILE A 1 83 ? -0.786 -4.831 15.782 1.00 62.09 83 ILE A CA 1
ATOM 646 C C . ILE A 1 83 ?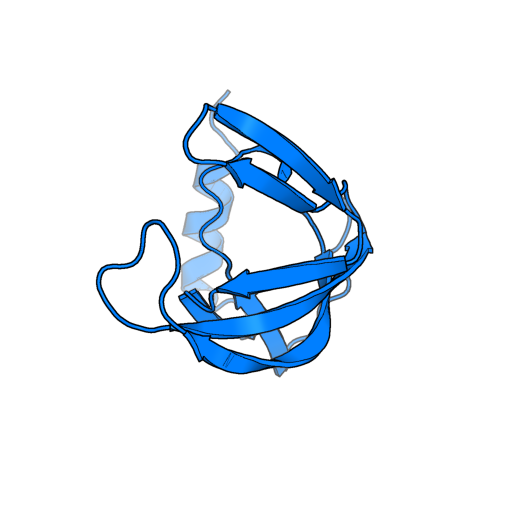 -0.776 -5.284 17.240 1.00 62.09 83 ILE A C 1
ATOM 648 O O . ILE A 1 83 ? -1.705 -5.940 17.722 1.00 62.09 83 ILE A O 1
ATOM 652 N N . ALA A 1 84 ? 0.328 -4.995 17.921 1.00 56.28 84 ALA A N 1
ATOM 653 C CA . ALA A 1 84 ? 0.463 -5.209 19.350 1.00 56.28 84 ALA A CA 1
ATOM 654 C C . ALA A 1 84 ? -0.268 -4.094 20.106 1.00 56.28 84 ALA A C 1
ATOM 656 O O . ALA A 1 84 ? -0.421 -2.983 19.595 1.00 56.28 84 ALA A O 1
ATOM 657 N N . ARG A 1 85 ? -0.699 -4.369 21.345 1.00 54.38 85 ARG A N 1
ATOM 658 C CA . ARG A 1 85 ? -1.040 -3.265 22.252 1.00 54.38 85 ARG A CA 1
ATOM 659 C C . ARG A 1 85 ? 0.194 -2.369 22.391 1.00 54.38 85 ARG A C 1
ATOM 661 O O . ARG A 1 85 ? 1.282 -2.927 22.574 1.00 54.38 85 ARG A O 1
ATOM 668 N N . PRO A 1 86 ? 0.037 -1.036 22.347 1.00 56.50 86 PRO A N 1
ATOM 669 C CA . PRO A 1 86 ? 1.098 -0.136 22.771 1.00 56.50 86 PRO A CA 1
ATOM 670 C C . PRO A 1 86 ? 1.562 -0.575 24.161 1.00 56.50 86 PRO A C 1
ATOM 672 O O . PRO A 1 86 ? 0.729 -0.803 25.046 1.00 56.50 86 PRO A O 1
ATOM 67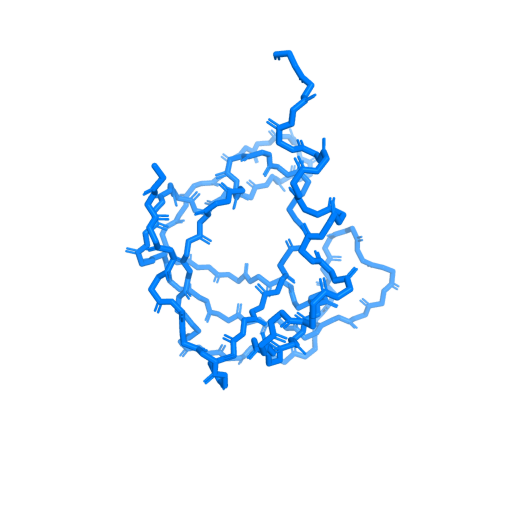5 N N . ARG A 1 87 ? 2.870 -0.766 24.348 1.00 54.75 87 ARG A N 1
ATOM 676 C CA . ARG A 1 87 ? 3.411 -0.857 25.706 1.00 54.75 87 ARG A CA 1
ATOM 677 C C . ARG A 1 87 ? 3.364 0.560 26.287 1.00 54.75 87 ARG A C 1
ATOM 679 O O . ARG A 1 87 ? 3.520 1.501 25.510 1.00 54.75 87 ARG A O 1
ATOM 686 N N . PRO A 1 88 ? 3.155 0.737 27.602 1.00 55.16 88 PRO A N 1
ATOM 687 C CA . PRO A 1 88 ? 3.130 2.069 28.220 1.00 55.16 88 PRO A CA 1
ATOM 688 C C . PRO A 1 88 ? 4.356 2.915 27.840 1.00 55.16 88 PRO A C 1
ATOM 690 O O . PRO A 1 88 ? 4.238 4.099 27.571 1.00 55.16 88 PRO A O 1
ATOM 693 N N . GLU A 1 89 ? 5.495 2.243 27.690 1.00 54.72 89 GLU A N 1
ATOM 694 C CA . GLU A 1 89 ? 6.814 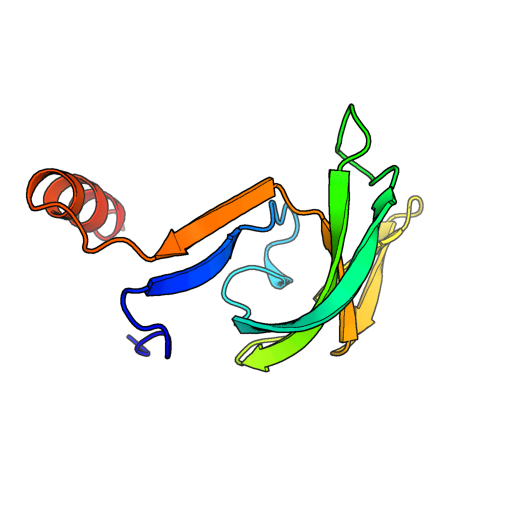2.769 27.324 1.00 54.72 89 GLU A CA 1
ATOM 695 C C . GLU A 1 89 ? 6.883 3.388 25.911 1.00 54.72 89 GLU A C 1
ATOM 697 O O . GLU A 1 89 ? 7.796 4.141 25.618 1.00 54.72 89 GLU A O 1
ATOM 702 N N . THR A 1 90 ? 5.944 3.060 25.014 1.00 51.16 90 THR A N 1
ATOM 703 C CA . THR A 1 90 ? 5.926 3.527 23.608 1.00 51.16 90 THR A CA 1
ATOM 704 C C . THR A 1 90 ? 4.929 4.668 23.380 1.00 51.16 90 THR A C 1
ATOM 706 O O . THR A 1 90 ? 4.882 5.242 22.297 1.00 51.16 90 THR A O 1
ATOM 709 N N . ILE A 1 91 ? 4.082 4.971 24.369 1.00 52.47 91 ILE A N 1
ATOM 710 C CA . ILE A 1 91 ? 3.105 6.066 24.275 1.00 52.47 91 ILE A CA 1
ATOM 711 C C . ILE A 1 91 ? 3.820 7.412 24.446 1.00 52.47 91 ILE A C 1
ATOM 713 O O . ILE A 1 91 ? 3.513 8.344 23.710 1.00 52.47 91 ILE A O 1
ATOM 717 N N . GLU A 1 92 ? 4.823 7.477 25.326 1.00 45.72 92 GLU A N 1
ATOM 718 C CA . GLU A 1 92 ? 5.626 8.687 25.559 1.00 45.72 92 GLU A CA 1
ATOM 719 C C . GLU A 1 92 ? 6.386 9.131 24.291 1.00 45.72 92 GLU A C 1
ATOM 721 O O . GLU A 1 92 ? 6.362 10.309 23.954 1.00 45.72 92 GLU A O 1
ATOM 726 N N . GLU A 1 93 ? 6.949 8.198 23.509 1.00 46.91 93 GLU A N 1
ATOM 727 C CA . GLU A 1 93 ? 7.645 8.522 22.246 1.00 46.91 93 GLU A CA 1
ATOM 728 C C . GLU A 1 93 ? 6.697 8.993 21.121 1.00 46.91 93 GLU A C 1
ATOM 730 O O . GLU A 1 93 ? 7.096 9.768 20.256 1.00 46.91 93 GLU A O 1
ATOM 735 N N . LEU A 1 94 ? 5.431 8.552 21.110 1.00 46.53 94 LEU A N 1
ATOM 736 C CA . LEU A 1 94 ? 4.454 8.937 20.076 1.00 46.53 94 LEU A CA 1
ATOM 737 C C . LEU A 1 94 ? 3.768 10.282 20.364 1.00 46.53 94 LEU A C 1
ATOM 739 O O . LEU A 1 94 ? 3.275 10.928 19.435 1.00 46.53 94 LEU A O 1
ATOM 743 N N . GLU A 1 95 ? 3.711 10.701 21.630 1.00 44.22 95 GLU A N 1
ATOM 744 C CA . GLU A 1 95 ? 3.162 12.002 22.027 1.00 44.22 95 GLU A CA 1
ATOM 745 C C . GLU A 1 95 ? 4.167 13.150 21.818 1.00 44.22 95 GLU A C 1
ATOM 747 O O . GLU A 1 95 ? 3.741 14.266 21.507 1.00 44.22 95 GLU A O 1
ATOM 752 N N . GLU A 1 96 ? 5.478 12.883 21.885 1.00 39.56 96 GLU A N 1
ATOM 753 C CA . GLU A 1 96 ? 6.516 13.886 21.595 1.00 39.56 96 GLU A CA 1
ATOM 754 C C . GLU A 1 96 ? 6.595 14.261 20.101 1.00 39.56 96 GLU A C 1
ATOM 756 O O . GLU A 1 96 ? 6.755 15.439 19.780 1.00 39.56 96 GLU A O 1
ATOM 761 N N . ASP A 1 97 ? 6.360 13.324 19.173 1.00 37.91 97 ASP A N 1
ATOM 762 C CA . ASP A 1 97 ? 6.379 13.608 17.723 1.00 37.91 97 ASP A CA 1
ATOM 763 C C . ASP A 1 97 ? 5.104 14.310 17.201 1.00 37.91 97 ASP A C 1
ATOM 765 O O . ASP A 1 97 ? 5.087 14.834 16.085 1.00 37.91 97 ASP A O 1
ATOM 769 N N . CYS A 1 98 ? 4.023 14.375 17.991 1.00 36.22 98 CYS A N 1
ATOM 770 C CA . CYS A 1 98 ? 2.821 15.152 17.644 1.00 36.22 98 CYS A CA 1
ATOM 771 C C . CYS A 1 98 ? 2.865 16.612 18.129 1.00 36.22 98 CYS A C 1
ATOM 773 O O . CYS A 1 98 ? 1.919 17.361 17.874 1.00 36.22 98 CYS A O 1
ATOM 775 N N . CYS A 1 99 ? 3.940 17.030 18.804 1.00 37.47 99 CYS A N 1
ATOM 776 C CA . CYS A 1 99 ? 4.094 18.384 19.333 1.00 37.47 99 CYS A CA 1
ATOM 777 C C . CYS A 1 99 ? 5.357 19.075 18.805 1.00 37.47 99 CYS A C 1
ATOM 779 O O . CYS A 1 99 ? 6.152 19.584 19.590 1.00 37.47 99 CYS A O 1
ATOM 781 N N . VAL A 1 100 ? 5.523 19.179 17.483 1.00 32.69 100 VAL A N 1
ATOM 782 C CA . VAL A 1 100 ? 6.433 20.187 16.916 1.00 32.69 100 VAL A CA 1
ATOM 783 C C . VAL A 1 100 ? 5.808 20.876 15.693 1.00 32.69 100 VAL A C 1
ATOM 785 O O . VAL A 1 100 ? 5.945 20.409 14.569 1.00 32.69 100 VAL A O 1
ATOM 788 N N . LEU A 1 101 ? 5.173 22.021 15.997 1.00 34.50 101 LEU A N 1
ATOM 789 C CA . LEU A 1 101 ? 4.825 23.193 15.162 1.00 34.50 101 LEU A CA 1
ATOM 790 C C . LEU A 1 101 ? 3.745 23.060 14.072 1.00 34.50 101 LEU A C 1
ATOM 792 O O . LEU A 1 101 ? 4.004 22.483 12.996 1.00 34.50 101 LEU A O 1
#

pLDDT: mean 72.84, std 17.97, range [32.69, 94.56]

Secondary structure (DSSP, 8-state):
-PPPS--TT-EEEEP---SGGGTT-EEEEEEEEEEE--TT-SS-EEEEEEEEEESS-EEEE-TTS-EEEESEEEEE-SEEEE-PPPPHHHHHHHHHTT---